Protein AF-A0A9E4E349-F1 (afdb_monomer_lite)

Foldseek 3Di:
DPDPVVVVVVVVVVVVPPPPDDDDPPDDPPDPPPAPDFDKDFQQDWDFDDDPQKTWTWHADPVQQKIKIKIFRQDQAKFWFKWKKKAFPVRDIWDRDGGDIAHHGRMDMDMTHDPDPPGGIMGMDTDTDDPPDPPDDDDDDDDDDDDDDDDDDDDDDDDDDDDDDDD

Secondary structure (DSSP, 8-state):
--SSHHHHHHHHHHTSTTS-S------------TTT-PPPEETT-EEEEEETTEEEEEEEETTTTEEEEEEEE-SSSPEEEEEEEEEETTS-EE-PPPPEEE-TT-EEEEEEE-S----SEEEEEEE----S-----------------------------------

pLDDT: mean 72.98, std 25.31, range [34.31, 98.62]

Structure (mmCIF, N/CA/C/O backbone):
data_AF-A0A9E4E349-F1
#
_entry.id   AF-A0A9E4E349-F1
#
loop_
_atom_site.group_PDB
_atom_site.id
_atom_site.type_symbol
_atom_site.label_atom_id
_atom_site.label_alt_id
_atom_site.label_comp_id
_atom_site.label_asym_id
_atom_site.label_entity_id
_atom_site.label_seq_id
_atom_site.pdbx_PDB_ins_code
_atom_site.Cartn_x
_atom_site.Cartn_y
_atom_site.Cartn_z
_atom_site.occupancy
_atom_site.B_iso_or_equiv
_atom_site.auth_seq_id
_atom_site.auth_comp_id
_atom_site.auth_asym_id
_atom_site.auth_atom_id
_atom_site.pdbx_PDB_model_num
ATOM 1 N N . MET A 1 1 ? -17.441 -41.880 -42.938 1.00 59.50 1 MET A N 1
ATOM 2 C CA . MET A 1 1 ? -17.458 -41.906 -41.460 1.00 59.50 1 MET A CA 1
ATOM 3 C C . MET A 1 1 ? -16.145 -42.489 -40.947 1.00 59.50 1 MET A C 1
ATOM 5 O O . MET A 1 1 ? -16.162 -43.636 -40.558 1.00 59.50 1 MET A O 1
ATOM 9 N N . ASN A 1 2 ? -15.014 -41.772 -41.029 1.00 54.75 2 ASN A N 1
ATOM 10 C CA . ASN A 1 2 ? -13.711 -42.240 -40.495 1.00 54.75 2 ASN A CA 1
ATOM 11 C C . ASN A 1 2 ? -12.658 -41.114 -40.339 1.00 54.75 2 ASN A C 1
ATOM 13 O O . ASN A 1 2 ? -11.475 -41.395 -40.225 1.00 54.75 2 ASN A O 1
ATOM 17 N N . TYR A 1 3 ? -13.061 -39.836 -40.323 1.00 53.69 3 TYR A N 1
ATOM 18 C CA . TYR A 1 3 ? -12.126 -38.707 -40.143 1.00 53.69 3 TYR A CA 1
ATOM 19 C C . TYR A 1 3 ? -12.378 -37.887 -38.870 1.00 53.69 3 TYR A C 1
ATOM 21 O O . TYR A 1 3 ? -11.576 -37.028 -38.527 1.00 53.69 3 TYR A O 1
ATOM 29 N N . ILE A 1 4 ? -13.450 -38.183 -38.127 1.00 56.84 4 ILE A N 1
ATOM 30 C CA . ILE A 1 4 ? -13.782 -37.472 -36.882 1.00 56.84 4 ILE A CA 1
ATOM 31 C C . ILE A 1 4 ? -13.048 -38.093 -35.678 1.00 56.84 4 ILE A C 1
ATOM 33 O O . ILE A 1 4 ? -12.629 -37.371 -34.782 1.00 56.84 4 ILE A O 1
ATOM 37 N N . TYR A 1 5 ? -12.762 -39.400 -35.687 1.00 50.88 5 TYR A N 1
ATOM 38 C CA . TYR A 1 5 ? -12.051 -40.066 -34.583 1.00 50.88 5 TYR A CA 1
ATOM 39 C C . TYR A 1 5 ? -10.544 -39.766 -34.519 1.00 50.88 5 TYR A C 1
ATOM 41 O O . TYR A 1 5 ? -9.943 -39.900 -33.457 1.00 50.88 5 TYR A O 1
ATOM 49 N N . SER A 1 6 ? -9.930 -39.312 -35.618 1.00 49.53 6 SER A N 1
ATOM 50 C CA . SER A 1 6 ? -8.485 -39.034 -35.647 1.00 49.53 6 SER A CA 1
ATOM 51 C C . SER A 1 6 ? -8.110 -37.669 -35.056 1.00 49.53 6 SER A C 1
ATOM 53 O O . SER A 1 6 ? -6.955 -37.472 -34.693 1.00 49.53 6 SER A O 1
ATOM 55 N N . ILE A 1 7 ? -9.065 -36.738 -34.935 1.00 53.09 7 ILE A N 1
ATOM 56 C CA . ILE A 1 7 ? -8.837 -35.408 -34.340 1.00 53.09 7 ILE A CA 1
ATOM 57 C C . ILE A 1 7 ? -9.019 -35.465 -32.814 1.00 53.09 7 ILE A C 1
ATOM 59 O O . ILE A 1 7 ? -8.245 -34.860 -32.075 1.00 53.09 7 ILE A O 1
ATOM 63 N N . PHE A 1 8 ? -9.960 -36.276 -32.316 1.00 49.56 8 PHE A N 1
ATOM 64 C CA . PHE A 1 8 ? -10.158 -36.460 -30.873 1.00 49.56 8 PHE A CA 1
ATOM 65 C C . PHE A 1 8 ? -9.034 -37.262 -30.194 1.00 49.56 8 PHE A C 1
ATOM 67 O O . PHE A 1 8 ? -8.722 -36.998 -29.035 1.00 49.56 8 PHE A O 1
ATOM 74 N N . ALA A 1 9 ? -8.363 -38.176 -30.904 1.00 50.34 9 ALA A N 1
ATOM 75 C CA . ALA A 1 9 ? -7.224 -38.916 -30.353 1.00 50.34 9 ALA A CA 1
ATOM 76 C C . ALA A 1 9 ? -5.979 -38.032 -30.118 1.00 50.34 9 ALA A C 1
ATOM 78 O O . ALA A 1 9 ? -5.225 -38.279 -29.181 1.00 50.34 9 ALA A O 1
ATOM 79 N N . ALA A 1 10 ? -5.782 -36.971 -30.910 1.00 49.66 10 ALA A N 1
ATOM 80 C CA . ALA A 1 10 ? -4.657 -36.048 -30.735 1.00 49.66 10 ALA A CA 1
ATOM 81 C C . ALA A 1 10 ? -4.868 -35.065 -29.565 1.00 49.66 10 ALA A C 1
ATOM 83 O O . ALA A 1 10 ? -3.914 -34.711 -28.876 1.00 49.66 10 ALA A O 1
ATOM 84 N N . ILE A 1 11 ? -6.117 -34.666 -29.296 1.00 52.84 11 ILE A N 1
ATOM 85 C CA . ILE A 1 11 ? -6.453 -33.708 -28.228 1.00 52.84 11 ILE A CA 1
ATOM 86 C C . ILE A 1 11 ? -6.394 -34.363 -26.834 1.00 52.84 11 ILE A C 1
ATOM 88 O O . ILE A 1 11 ? -6.004 -33.713 -25.868 1.00 52.84 11 ILE A O 1
ATOM 92 N N . VAL A 1 12 ? -6.685 -35.665 -26.717 1.00 50.91 12 VAL A N 1
ATOM 93 C CA . VAL A 1 12 ? -6.587 -36.393 -25.434 1.00 50.91 12 VAL A CA 1
ATOM 94 C C . VAL A 1 12 ? -5.132 -36.712 -25.052 1.00 50.91 12 VAL A C 1
ATOM 96 O O . VAL A 1 12 ? -4.795 -36.700 -23.871 1.00 50.91 12 VAL A O 1
ATOM 99 N N . VAL A 1 13 ? -4.233 -36.919 -26.022 1.00 51.66 13 VAL A N 1
ATOM 100 C CA . VAL A 1 13 ? -2.802 -37.174 -25.747 1.00 51.66 13 VAL A CA 1
ATOM 101 C C . VAL A 1 13 ? -2.050 -35.892 -25.352 1.00 51.66 13 VAL A C 1
ATOM 103 O O . VAL A 1 13 ? -1.109 -35.957 -24.563 1.00 51.66 13 VAL A O 1
ATOM 106 N N . LEU A 1 14 ? -2.501 -34.715 -25.801 1.00 45.09 14 LEU A N 1
ATOM 107 C CA . LEU A 1 14 ? -1.894 -33.426 -25.434 1.00 45.09 14 LEU A CA 1
ATOM 108 C C . LEU A 1 14 ? -2.291 -32.944 -24.020 1.00 45.09 14 LEU A C 1
ATOM 110 O O . LEU A 1 14 ? -1.607 -32.101 -23.450 1.00 45.09 14 LEU A O 1
ATOM 114 N N . LEU A 1 15 ? -3.331 -33.530 -23.411 1.00 49.50 15 LEU A N 1
ATOM 115 C CA . LEU A 1 15 ? -3.757 -33.237 -22.032 1.00 49.50 15 LEU A CA 1
ATOM 116 C C . LEU A 1 15 ? -3.134 -34.155 -20.960 1.00 49.50 15 LEU A C 1
ATOM 118 O O . LEU A 1 15 ? -3.287 -33.881 -19.774 1.00 49.50 15 LEU A O 1
ATOM 12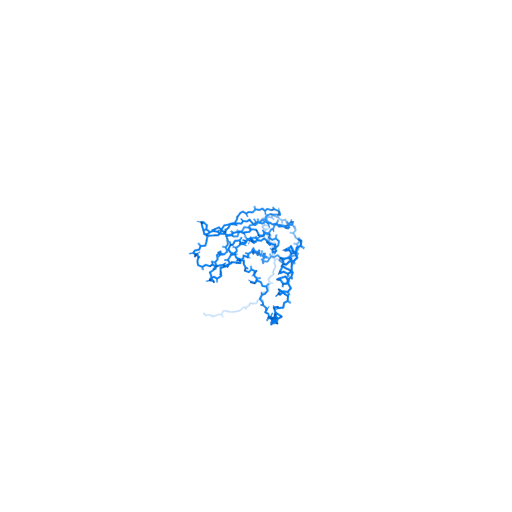2 N N . ILE A 1 16 ? -2.394 -35.208 -21.334 1.00 50.91 16 ILE A N 1
ATOM 123 C CA . ILE A 1 16 ? -1.782 -36.160 -20.377 1.00 50.91 16 ILE A CA 1
ATOM 124 C C . ILE A 1 16 ? -0.283 -35.869 -20.117 1.00 50.91 16 ILE A C 1
ATOM 126 O O . ILE A 1 16 ? 0.295 -36.393 -19.169 1.00 50.91 16 ILE A O 1
ATOM 130 N N . ILE A 1 17 ? 0.353 -34.963 -20.872 1.00 51.03 17 ILE A N 1
ATOM 131 C CA . ILE A 1 17 ? 1.796 -34.646 -20.740 1.00 51.03 17 ILE A CA 1
ATOM 132 C C . ILE A 1 17 ? 2.075 -33.440 -19.800 1.00 51.03 17 ILE A C 1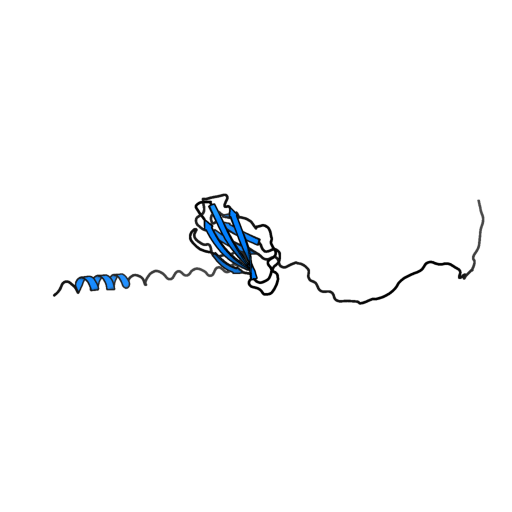
ATOM 134 O O . ILE A 1 17 ? 3.222 -33.064 -19.596 1.00 51.03 17 ILE A O 1
ATOM 138 N N . VAL A 1 18 ? 1.064 -32.862 -19.134 1.00 47.56 18 VAL A N 1
ATOM 139 C CA . VAL A 1 18 ? 1.242 -31.695 -18.225 1.00 47.56 18 VAL A CA 1
ATOM 140 C C . VAL A 1 18 ? 1.331 -32.078 -16.731 1.00 47.56 18 VAL A C 1
ATOM 142 O O . VAL A 1 18 ? 1.381 -31.210 -15.871 1.00 47.56 18 VAL A O 1
ATOM 145 N N . ILE A 1 19 ? 1.402 -33.369 -16.376 1.00 55.22 19 ILE A N 1
ATOM 146 C CA . ILE A 1 19 ? 1.429 -33.811 -14.957 1.00 55.22 19 ILE A CA 1
ATOM 147 C C . ILE A 1 19 ? 2.742 -34.508 -14.559 1.00 55.22 19 ILE A C 1
ATOM 149 O O . ILE A 1 19 ? 2.810 -35.203 -13.549 1.00 55.22 19 ILE A O 1
ATOM 153 N N . ILE A 1 20 ? 3.816 -34.342 -15.336 1.00 58.38 20 ILE A N 1
ATOM 154 C CA . ILE A 1 20 ? 5.144 -34.874 -14.987 1.00 58.38 20 ILE A CA 1
ATOM 155 C C . ILE A 1 20 ? 6.185 -33.783 -15.238 1.00 58.38 20 ILE A C 1
ATOM 157 O O . ILE A 1 20 ? 6.915 -33.787 -16.223 1.00 58.38 20 ILE A O 1
ATOM 161 N N . GLY A 1 21 ? 6.209 -32.810 -14.328 1.00 41.97 21 GLY A N 1
ATOM 162 C CA . GLY A 1 21 ? 7.126 -31.676 -14.347 1.00 41.97 21 GLY A CA 1
ATOM 163 C C . GLY A 1 21 ? 7.557 -31.284 -12.938 1.00 41.97 21 GLY A C 1
ATOM 164 O O . GLY A 1 21 ? 7.139 -30.258 -12.427 1.00 41.97 21 GLY A O 1
ATOM 165 N N . CYS A 1 22 ? 8.411 -32.122 -12.347 1.00 39.31 22 CYS A N 1
ATOM 166 C CA . CYS A 1 22 ? 9.331 -31.827 -11.245 1.00 39.31 22 CYS A CA 1
ATOM 167 C C . CYS A 1 22 ? 8.745 -31.341 -9.906 1.00 39.31 22 CYS A C 1
ATOM 169 O O . CYS A 1 22 ? 8.583 -30.149 -9.657 1.00 39.31 22 CYS A O 1
ATOM 171 N N . SER A 1 23 ? 8.662 -32.284 -8.963 1.00 52.22 23 SER A N 1
ATOM 172 C CA . SER A 1 23 ? 8.920 -32.041 -7.543 1.00 52.22 23 SER A CA 1
ATOM 173 C C . SER A 1 23 ? 10.234 -31.268 -7.379 1.00 52.22 23 SER A C 1
ATOM 175 O O . SER A 1 23 ? 11.321 -31.839 -7.465 1.00 52.22 23 SER A O 1
ATOM 177 N N . ARG A 1 24 ? 10.148 -29.957 -7.150 1.00 41.72 24 ARG A N 1
ATOM 178 C CA . ARG A 1 24 ? 11.251 -29.193 -6.574 1.00 41.72 24 ARG A CA 1
ATOM 179 C C . ARG A 1 24 ? 11.024 -29.144 -5.074 1.00 41.72 24 ARG A C 1
ATOM 181 O O . ARG A 1 24 ? 10.147 -28.437 -4.592 1.00 41.72 24 ARG A O 1
ATOM 188 N N . THR A 1 25 ? 11.839 -29.908 -4.355 1.00 48.53 25 THR A N 1
ATOM 189 C CA . THR A 1 25 ? 12.214 -29.623 -2.972 1.00 48.53 25 THR A CA 1
ATOM 190 C C . THR A 1 25 ? 12.759 -28.196 -2.931 1.00 48.53 25 THR A C 1
ATOM 192 O O . THR A 1 25 ? 13.943 -27.963 -3.167 1.00 48.53 25 THR A O 1
ATOM 195 N N . ALA A 1 26 ? 11.881 -27.227 -2.688 1.00 45.78 26 ALA A N 1
ATOM 196 C CA . ALA A 1 26 ? 12.276 -25.907 -2.241 1.00 45.78 26 ALA A CA 1
ATOM 197 C C . ALA A 1 26 ? 12.488 -26.014 -0.731 1.00 45.78 26 ALA A C 1
ATOM 199 O O . ALA A 1 26 ? 11.555 -26.105 0.062 1.00 45.78 26 ALA A O 1
ATOM 200 N N . LYS A 1 27 ? 13.770 -26.146 -0.399 1.00 38.66 27 LYS A N 1
ATOM 201 C CA . LYS A 1 27 ? 14.415 -25.859 0.877 1.00 38.66 27 LYS A CA 1
ATOM 202 C C . LYS A 1 27 ? 13.545 -24.967 1.774 1.00 38.66 27 LYS A C 1
ATOM 204 O O . LYS A 1 27 ? 13.265 -23.827 1.423 1.00 38.66 27 LYS A O 1
ATOM 209 N N . GLN A 1 28 ? 13.156 -25.504 2.927 1.00 41.62 28 GLN A N 1
ATOM 210 C CA . GLN A 1 28 ? 12.605 -24.743 4.040 1.00 41.62 28 GLN A CA 1
ATOM 211 C C . GLN A 1 28 ? 13.645 -23.685 4.432 1.00 41.62 28 GLN A C 1
ATOM 213 O O . GLN A 1 28 ? 14.652 -24.002 5.066 1.00 41.62 28 GLN A O 1
ATOM 218 N N . ALA A 1 29 ? 13.445 -22.452 3.971 1.00 40.53 29 ALA A N 1
ATOM 219 C CA . ALA A 1 29 ? 14.110 -21.291 4.527 1.00 40.53 29 ALA A CA 1
ATOM 220 C C . ALA A 1 29 ? 13.493 -21.070 5.910 1.00 40.53 29 ALA A C 1
ATOM 222 O O . ALA A 1 29 ? 12.340 -20.671 6.050 1.00 40.53 29 ALA A O 1
ATOM 223 N N . THR A 1 30 ? 14.228 -21.457 6.944 1.00 48.28 30 THR A N 1
ATOM 224 C CA . THR A 1 30 ? 14.057 -20.885 8.274 1.00 48.28 30 THR A CA 1
ATOM 225 C C . THR A 1 30 ? 14.593 -19.464 8.203 1.00 48.28 30 THR A C 1
ATOM 227 O O . THR A 1 30 ? 15.804 -19.292 8.318 1.00 48.28 30 THR A O 1
ATOM 230 N N . ASP A 1 31 ? 13.715 -18.489 7.981 1.00 41.28 31 ASP A N 1
ATOM 231 C CA . ASP A 1 31 ? 14.059 -17.075 8.109 1.00 41.28 31 ASP A CA 1
ATOM 232 C C . ASP A 1 31 ? 13.181 -16.404 9.159 1.00 41.28 31 ASP A C 1
ATOM 234 O O . ASP A 1 31 ? 11.950 -16.457 9.122 1.00 41.28 31 ASP A O 1
ATOM 238 N N . ASN A 1 32 ? 13.851 -15.792 10.128 1.00 37.84 32 ASN A N 1
ATOM 239 C CA . ASN A 1 32 ? 13.265 -14.861 11.078 1.00 37.84 32 ASN A CA 1
ATOM 240 C C . ASN A 1 32 ? 13.095 -13.495 10.382 1.00 37.84 32 ASN A C 1
ATOM 242 O O . ASN A 1 32 ? 13.732 -12.530 10.777 1.00 37.84 32 ASN A O 1
ATOM 246 N N . GLU A 1 33 ? 12.248 -13.415 9.353 1.00 41.66 33 GLU A N 1
ATOM 247 C CA . GLU A 1 33 ? 11.945 -12.180 8.598 1.00 41.66 33 GLU A CA 1
ATOM 248 C C . GLU A 1 33 ? 10.430 -11.930 8.556 1.00 41.66 33 GLU A C 1
ATOM 250 O O . GLU A 1 33 ? 9.791 -11.829 7.509 1.00 41.66 33 GLU A O 1
ATOM 255 N N . LYS A 1 34 ? 9.794 -11.937 9.728 1.00 46.62 34 LYS A N 1
ATOM 256 C CA . LYS A 1 34 ? 8.334 -12.067 9.819 1.00 46.62 34 LYS A CA 1
ATOM 257 C C . LYS A 1 34 ? 7.548 -10.764 9.613 1.00 46.62 34 LYS A C 1
ATOM 259 O O . LYS A 1 34 ? 6.323 -10.812 9.683 1.00 46.62 34 LYS A O 1
ATOM 264 N N . GLU A 1 35 ? 8.204 -9.636 9.336 1.00 49.25 35 GLU A N 1
ATOM 265 C CA . GLU A 1 35 ? 7.518 -8.339 9.198 1.00 49.25 35 GLU A CA 1
ATOM 266 C C . GLU A 1 35 ? 7.767 -7.602 7.868 1.00 49.25 35 GLU A C 1
ATOM 268 O O . GLU A 1 35 ? 6.882 -6.854 7.439 1.00 49.25 35 GLU A O 1
ATOM 273 N N . GLU A 1 36 ? 8.859 -7.889 7.151 1.00 51.25 36 GLU A N 1
ATOM 274 C CA . GLU A 1 36 ? 9.183 -7.266 5.851 1.00 51.25 36 GLU A CA 1
ATOM 275 C C . GLU A 1 36 ? 8.745 -8.082 4.620 1.00 51.25 36 GLU A C 1
ATOM 277 O O . GLU A 1 36 ? 8.712 -7.567 3.508 1.00 51.25 36 GLU A O 1
ATOM 282 N N . SER A 1 37 ? 8.350 -9.350 4.768 1.00 55.34 37 SER A N 1
ATOM 283 C CA . SER A 1 37 ? 8.000 -10.183 3.608 1.00 55.34 37 SER A CA 1
ATOM 284 C C . SER A 1 37 ? 6.540 -9.989 3.173 1.00 55.34 37 SER A C 1
ATOM 286 O O . SER A 1 37 ? 5.652 -10.783 3.494 1.00 55.34 37 SER A O 1
ATOM 288 N N . GLY A 1 38 ? 6.259 -8.912 2.440 1.00 68.81 38 GLY A N 1
ATOM 289 C CA . GLY A 1 38 ? 5.057 -8.859 1.609 1.00 68.81 38 GLY A CA 1
ATOM 290 C C . GLY A 1 38 ? 5.246 -9.680 0.323 1.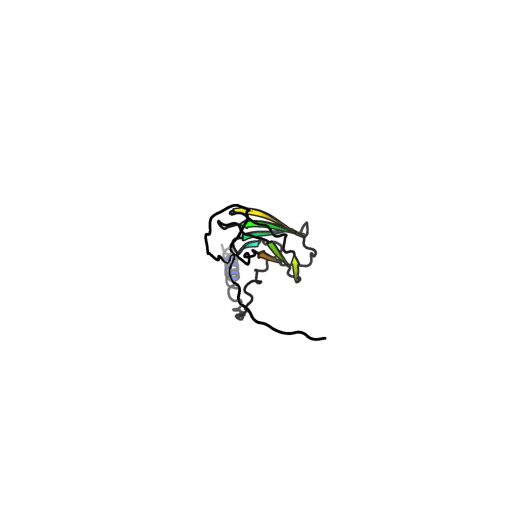00 68.81 38 GLY A C 1
ATOM 291 O O . GLY A 1 38 ? 6.362 -9.892 -0.143 1.00 68.81 38 GLY A O 1
ATOM 292 N N . THR A 1 39 ? 4.154 -10.196 -0.249 1.00 85.06 39 THR A N 1
ATOM 293 C CA . THR A 1 39 ? 4.207 -10.877 -1.555 1.00 85.06 39 THR A CA 1
ATOM 294 C C . THR A 1 39 ? 4.490 -9.853 -2.648 1.00 85.06 39 THR A C 1
ATOM 296 O O . THR A 1 39 ? 3.701 -8.923 -2.803 1.00 85.06 39 THR A O 1
ATOM 299 N N . GLU A 1 40 ? 5.571 -10.049 -3.405 1.00 93.38 40 GLU A N 1
ATOM 300 C CA . GLU A 1 40 ? 5.845 -9.251 -4.601 1.00 93.38 40 GLU A CA 1
ATOM 301 C C . GLU A 1 40 ? 4.753 -9.496 -5.651 1.00 93.38 40 GLU A C 1
ATOM 303 O O . GLU A 1 40 ? 4.424 -10.639 -5.978 1.00 93.38 40 GLU A O 1
ATOM 308 N N . LEU A 1 41 ? 4.184 -8.402 -6.147 1.00 96.00 41 LEU A N 1
ATOM 309 C CA . LEU A 1 41 ? 3.139 -8.346 -7.157 1.00 96.00 41 LEU A CA 1
ATOM 310 C C . LEU A 1 41 ? 3.713 -7.861 -8.484 1.00 96.00 41 LEU A C 1
ATOM 312 O O . LEU A 1 41 ? 4.559 -6.969 -8.513 1.00 96.00 41 LEU A O 1
ATOM 316 N N . ALA A 1 42 ? 3.193 -8.374 -9.595 1.00 96.88 42 ALA A N 1
ATOM 317 C CA . ALA A 1 42 ? 3.452 -7.808 -10.912 1.00 96.88 42 ALA A CA 1
ATOM 318 C C . ALA A 1 42 ? 2.772 -6.432 -11.079 1.00 96.88 42 ALA A C 1
ATOM 320 O O . ALA A 1 42 ? 1.804 -6.087 -10.393 1.00 96.88 42 ALA A O 1
ATOM 321 N N . LEU A 1 43 ? 3.242 -5.631 -12.041 1.00 96.56 43 LEU A N 1
ATOM 322 C CA . LEU A 1 43 ? 2.752 -4.261 -12.285 1.00 96.56 43 LEU A CA 1
ATOM 323 C C . LEU A 1 43 ? 1.236 -4.142 -12.527 1.00 96.56 43 LEU A C 1
ATOM 325 O O . LEU A 1 43 ? 0.654 -3.092 -12.272 1.00 96.56 43 LEU A O 1
ATOM 329 N N . ASN A 1 44 ? 0.601 -5.188 -13.054 1.00 95.25 44 ASN A N 1
ATOM 330 C CA . ASN A 1 44 ? -0.823 -5.204 -13.391 1.00 95.25 44 ASN A CA 1
ATOM 331 C C . ASN A 1 44 ? -1.710 -5.821 -12.299 1.00 95.25 44 ASN A C 1
ATOM 333 O O . ASN A 1 44 ? -2.922 -5.925 -12.495 1.00 95.25 44 ASN A O 1
ATOM 337 N N . GLU A 1 45 ? -1.128 -6.269 -11.190 1.00 96.62 45 GLU A N 1
ATOM 338 C CA . GLU A 1 45 ? -1.879 -6.862 -10.092 1.00 96.62 45 GLU A CA 1
ATOM 339 C C . GLU A 1 45 ? -2.453 -5.797 -9.148 1.00 96.62 45 GLU A C 1
ATOM 341 O O . GLU A 1 45 ? -2.049 -4.630 -9.132 1.00 96.62 45 GLU A O 1
ATOM 346 N N . THR A 1 46 ? -3.448 -6.216 -8.367 1.00 97.19 46 THR A N 1
ATOM 347 C CA . THR A 1 46 ? -4.050 -5.411 -7.303 1.00 97.19 46 THR A CA 1
ATOM 348 C C . THR A 1 46 ? -3.592 -5.952 -5.965 1.00 97.19 46 THR A C 1
ATOM 350 O O . THR A 1 46 ? -3.813 -7.124 -5.658 1.00 97.19 46 THR A O 1
ATOM 353 N N . TYR A 1 47 ? -3.024 -5.083 -5.138 1.00 96.56 47 TYR A N 1
ATOM 354 C CA . TYR A 1 47 ? -2.863 -5.375 -3.726 1.00 96.56 47 TYR A CA 1
ATOM 355 C C . TYR A 1 47 ? -4.212 -5.184 -3.034 1.00 96.56 47 TYR A C 1
ATOM 357 O O . TYR A 1 47 ? -4.812 -4.123 -3.159 1.00 96.56 47 TYR A O 1
ATOM 365 N N . ASP A 1 48 ? -4.687 -6.196 -2.314 1.00 96.88 48 ASP A N 1
ATOM 366 C CA . ASP A 1 48 ? -5.864 -6.117 -1.443 1.00 96.88 48 ASP A CA 1
ATOM 367 C C . ASP A 1 48 ? -5.632 -7.029 -0.236 1.00 96.88 48 ASP A C 1
ATOM 369 O O . ASP A 1 48 ? -5.779 -8.256 -0.321 1.00 96.88 48 ASP A O 1
ATOM 373 N N . LYS A 1 49 ? -5.169 -6.441 0.869 1.00 95.19 49 LYS A N 1
ATOM 374 C CA . LYS A 1 49 ? -4.871 -7.157 2.116 1.00 95.19 49 LYS A CA 1
ATOM 375 C C . LYS A 1 49 ? -5.253 -6.319 3.325 1.00 95.19 49 LYS A C 1
ATOM 377 O O . LYS A 1 49 ? -5.224 -5.093 3.279 1.00 95.19 49 LYS A O 1
ATOM 382 N N . VAL A 1 50 ? -5.561 -7.016 4.417 1.00 95.06 50 VAL A N 1
ATOM 383 C CA . VAL A 1 50 ? -5.724 -6.435 5.752 1.00 95.06 50 VAL A CA 1
ATOM 384 C C . VAL A 1 50 ? -4.494 -6.780 6.582 1.00 95.06 50 VAL A C 1
ATOM 386 O O . VAL A 1 50 ? -4.136 -7.955 6.676 1.00 95.06 50 VAL A O 1
ATOM 389 N N . ARG A 1 51 ? -3.866 -5.776 7.195 1.00 92.69 51 ARG A N 1
ATOM 390 C CA . ARG A 1 51 ? -2.757 -5.934 8.143 1.00 92.69 51 ARG A CA 1
ATOM 391 C C . ARG A 1 51 ? -2.943 -4.926 9.274 1.00 92.69 51 ARG A C 1
ATOM 393 O O . ARG A 1 51 ? -3.263 -3.774 9.011 1.00 92.69 51 ARG A O 1
ATOM 400 N N . ASN A 1 52 ? -2.801 -5.378 10.520 1.00 92.50 52 ASN A N 1
ATOM 401 C CA . ASN A 1 52 ? -2.937 -4.547 11.726 1.00 92.50 52 ASN A CA 1
ATOM 402 C C . ASN A 1 52 ? -4.221 -3.689 11.743 1.00 92.50 52 ASN A C 1
ATOM 404 O O . ASN A 1 52 ? -4.207 -2.523 12.114 1.00 92.50 52 ASN A O 1
ATOM 408 N N . GLY A 1 53 ? -5.342 -4.251 11.275 1.00 94.56 53 GLY A N 1
ATOM 409 C CA . GLY A 1 53 ? -6.628 -3.548 11.221 1.00 94.56 53 GLY A CA 1
ATOM 410 C C . GLY A 1 53 ? -6.811 -2.597 10.031 1.00 94.56 53 GLY A C 1
ATOM 411 O O . GLY A 1 53 ? -7.934 -2.154 9.797 1.00 94.56 53 GLY A O 1
ATOM 412 N N . VAL A 1 54 ? -5.779 -2.341 9.224 1.00 97.25 54 VAL A N 1
ATOM 413 C CA . VAL A 1 54 ? -5.878 -1.528 8.004 1.00 97.25 54 VAL A CA 1
ATOM 414 C C . VAL A 1 54 ? -6.027 -2.429 6.790 1.00 97.25 54 VAL A C 1
ATOM 416 O O . VAL A 1 54 ? -5.168 -3.269 6.515 1.00 97.25 54 VAL A O 1
ATOM 419 N N . ARG A 1 55 ? -7.096 -2.235 6.018 1.00 97.94 55 ARG A N 1
ATOM 420 C CA . ARG A 1 55 ? -7.187 -2.763 4.657 1.00 97.94 55 ARG A CA 1
ATOM 421 C C . ARG A 1 55 ? -6.550 -1.776 3.697 1.00 97.94 55 ARG A C 1
ATOM 423 O O . ARG A 1 55 ? -6.984 -0.631 3.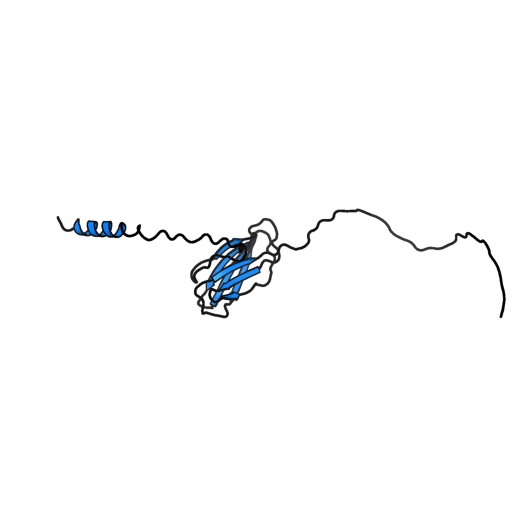633 1.00 97.94 55 ARG A O 1
ATOM 430 N N . LEU A 1 56 ? -5.580 -2.233 2.918 1.00 97.88 56 LEU A N 1
ATOM 431 C CA . LEU A 1 56 ? -5.027 -1.485 1.798 1.00 97.88 56 LEU A CA 1
ATOM 432 C C . LEU A 1 56 ? -5.480 -2.138 0.495 1.00 97.88 56 LEU A C 1
ATOM 434 O O . LEU A 1 56 ? -5.234 -3.326 0.285 1.00 97.88 56 LEU A O 1
ATOM 438 N N . ILE A 1 57 ? -6.105 -1.345 -0.375 1.00 97.94 57 ILE A N 1
ATOM 439 C CA . ILE A 1 57 ? -6.374 -1.702 -1.771 1.00 97.94 57 ILE A CA 1
ATOM 440 C C . ILE A 1 57 ? -5.545 -0.770 -2.649 1.00 97.94 57 ILE A C 1
ATOM 442 O O . ILE A 1 57 ? -5.730 0.440 -2.559 1.00 97.94 57 ILE A O 1
ATOM 446 N N . MET A 1 58 ? -4.639 -1.285 -3.479 1.00 98.06 58 MET A N 1
ATOM 447 C CA . MET A 1 58 ? -3.717 -0.459 -4.267 1.00 98.06 58 MET A CA 1
ATOM 448 C C . MET A 1 58 ? -3.395 -1.069 -5.633 1.00 98.06 58 MET A C 1
ATOM 450 O O . MET A 1 58 ? -3.283 -2.285 -5.780 1.00 98.06 58 MET A O 1
ATOM 454 N N . ASN A 1 59 ? -3.202 -0.200 -6.625 1.00 98.00 59 ASN A N 1
ATOM 455 C CA . ASN A 1 59 ? -2.766 -0.541 -7.973 1.00 98.00 59 ASN A CA 1
ATOM 456 C C . ASN A 1 59 ? -1.676 0.415 -8.457 1.00 98.00 59 ASN A C 1
ATOM 458 O O . ASN A 1 59 ? -1.704 1.613 -8.159 1.00 98.00 59 ASN A O 1
ATOM 462 N N . TYR A 1 60 ? -0.772 -0.099 -9.286 1.00 98.12 60 TYR A N 1
ATOM 463 C CA . TYR A 1 60 ? 0.152 0.725 -10.049 1.00 98.12 60 TYR A CA 1
ATOM 464 C C . TYR A 1 60 ? -0.502 1.231 -11.343 1.00 98.12 60 TYR A C 1
ATOM 466 O O . TYR A 1 60 ? -1.109 0.478 -12.103 1.00 98.12 60 TYR A O 1
ATOM 474 N N . ASN A 1 61 ? -0.375 2.530 -11.601 1.00 96.69 61 ASN A N 1
ATOM 475 C CA . ASN A 1 61 ? -0.767 3.176 -12.843 1.00 96.69 61 ASN A CA 1
ATOM 476 C C . ASN A 1 61 ? 0.492 3.564 -13.627 1.00 96.69 61 ASN A C 1
ATOM 478 O O . ASN A 1 61 ? 1.201 4.511 -13.281 1.00 96.69 61 ASN A O 1
ATOM 482 N N . GLN A 1 62 ? 0.728 2.844 -14.721 1.00 95.44 62 GLN A N 1
ATOM 483 C CA . GLN A 1 62 ? 1.887 3.045 -15.583 1.00 95.44 62 GLN A CA 1
ATOM 484 C C . GLN A 1 62 ? 1.834 4.358 -16.385 1.00 95.44 62 GLN A C 1
ATOM 486 O O . GLN A 1 62 ? 2.884 4.911 -16.699 1.00 95.44 62 GLN A O 1
ATOM 491 N N . GLU A 1 63 ? 0.648 4.895 -16.699 1.00 95.00 63 GLU A N 1
ATOM 492 C CA . GLU A 1 63 ? 0.512 6.120 -17.509 1.00 95.00 63 GLU A CA 1
ATOM 493 C C . GLU A 1 63 ? 1.110 7.348 -16.814 1.00 95.00 63 GLU A C 1
ATOM 495 O O . GLU A 1 63 ? 1.626 8.252 -17.468 1.00 95.00 63 GLU A O 1
ATOM 500 N N . ASN A 1 64 ? 1.035 7.384 -15.482 1.00 95.75 64 ASN A N 1
ATOM 501 C CA . ASN A 1 64 ? 1.518 8.489 -14.654 1.00 95.75 64 ASN A CA 1
ATOM 502 C C . ASN A 1 64 ? 2.531 8.046 -13.588 1.00 95.75 64 ASN A C 1
ATOM 504 O O . ASN A 1 64 ? 2.805 8.811 -12.665 1.00 95.75 64 ASN A O 1
ATOM 508 N N . ASN A 1 65 ? 3.077 6.833 -13.709 1.00 97.00 65 ASN A N 1
ATOM 509 C CA . ASN A 1 65 ? 4.071 6.267 -12.798 1.00 97.00 65 ASN A CA 1
ATOM 510 C C . ASN A 1 65 ? 3.676 6.390 -11.312 1.00 97.00 65 ASN A C 1
ATOM 512 O O . ASN A 1 65 ? 4.451 6.857 -10.478 1.00 97.00 65 ASN A O 1
ATOM 516 N N . THR A 1 66 ? 2.425 6.058 -10.987 1.00 97.81 66 THR A N 1
ATOM 517 C CA . THR A 1 66 ? 1.845 6.318 -9.663 1.00 97.81 66 THR A CA 1
ATOM 518 C C . THR A 1 66 ? 1.173 5.073 -9.097 1.00 97.81 66 THR A C 1
ATOM 520 O O . THR A 1 66 ? 0.349 4.455 -9.761 1.00 97.81 66 THR A O 1
ATOM 523 N N . PHE A 1 67 ? 1.422 4.775 -7.828 1.00 98.19 67 PHE A N 1
ATOM 524 C CA . PHE A 1 67 ? 0.609 3.866 -7.028 1.00 98.19 67 PHE A CA 1
ATOM 525 C C . PHE A 1 67 ? -0.583 4.612 -6.439 1.00 98.19 67 PHE A C 1
ATOM 527 O O . PHE A 1 67 ? -0.415 5.618 -5.746 1.00 98.19 67 PHE A O 1
ATOM 534 N N . LYS A 1 68 ? -1.793 4.136 -6.726 1.00 97.69 68 LYS A N 1
ATOM 535 C CA . LYS A 1 68 ? -3.040 4.706 -6.211 1.00 97.69 68 LYS A CA 1
ATOM 536 C C . LYS A 1 68 ? -3.803 3.648 -5.446 1.00 97.69 68 LYS A C 1
ATOM 538 O O . LYS A 1 68 ? -3.923 2.517 -5.913 1.00 97.69 68 LYS A O 1
ATOM 543 N N . GLY A 1 69 ? -4.340 4.029 -4.300 1.00 97.06 69 GLY A N 1
ATOM 544 C CA . GLY A 1 69 ? -5.095 3.111 -3.473 1.00 97.06 69 GLY A CA 1
ATOM 545 C C . GLY A 1 69 ? -5.989 3.797 -2.460 1.00 97.06 69 GLY A C 1
ATOM 546 O O . GLY A 1 69 ? -6.094 5.022 -2.419 1.00 97.06 69 GLY A O 1
ATOM 547 N N . THR A 1 70 ? -6.593 2.972 -1.620 1.00 98.44 70 THR A N 1
ATOM 548 C CA . THR A 1 70 ? -7.419 3.380 -0.490 1.00 98.44 70 THR A CA 1
ATOM 549 C C . THR A 1 70 ? -7.000 2.569 0.730 1.00 98.44 70 THR A C 1
ATOM 551 O O . THR A 1 70 ? -6.849 1.347 0.643 1.00 98.44 70 THR A O 1
ATOM 554 N N . ILE A 1 71 ? -6.832 3.251 1.858 1.00 98.31 71 ILE A N 1
ATOM 555 C CA . ILE A 1 71 ? -6.733 2.638 3.183 1.00 98.31 71 ILE A CA 1
ATOM 556 C C . ILE A 1 71 ? -8.093 2.705 3.873 1.00 98.31 71 ILE A C 1
ATOM 558 O O . ILE A 1 71 ? -8.799 3.705 3.754 1.00 98.31 71 ILE A O 1
ATOM 562 N N . GLU A 1 72 ? -8.462 1.644 4.578 1.00 98.44 72 GLU A N 1
ATOM 563 C CA . GLU A 1 72 ? -9.700 1.531 5.348 1.00 98.44 72 GLU A CA 1
ATOM 564 C C . GLU A 1 72 ? -9.393 0.959 6.728 1.00 98.44 72 GLU A C 1
ATOM 566 O O . GLU A 1 72 ? -8.730 -0.073 6.841 1.00 98.44 72 GLU A O 1
ATOM 571 N N . ASN A 1 73 ? -9.909 1.598 7.774 1.00 98.25 73 ASN A N 1
ATOM 572 C CA . ASN A 1 73 ? -9.902 1.010 9.103 1.00 98.25 73 ASN A CA 1
ATOM 573 C C . ASN A 1 73 ? -11.009 -0.050 9.209 1.00 98.25 73 ASN A C 1
ATOM 575 O O . ASN A 1 73 ? -12.193 0.257 9.086 1.00 98.25 73 ASN A O 1
ATOM 579 N N . THR A 1 74 ? -10.610 -1.298 9.439 1.00 98.25 74 THR A N 1
ATOM 580 C CA . THR A 1 74 ? -11.506 -2.460 9.546 1.00 98.25 74 THR A CA 1
ATOM 581 C C . THR A 1 74 ? -11.834 -2.857 10.988 1.00 98.25 74 THR A C 1
ATOM 583 O O . THR A 1 74 ? -12.473 -3.887 11.197 1.00 98.25 74 THR A O 1
ATOM 586 N N . THR A 1 75 ? -11.397 -2.071 11.975 1.00 97.06 75 THR A N 1
ATOM 587 C CA . THR A 1 75 ? -11.654 -2.291 13.404 1.00 97.06 75 THR A CA 1
ATOM 588 C C . THR A 1 75 ? -12.764 -1.371 13.923 1.00 97.06 75 THR A C 1
ATOM 590 O O . THR A 1 75 ? -13.223 -0.459 13.230 1.00 97.06 75 THR A O 1
ATOM 593 N N . ASP A 1 76 ? -13.186 -1.604 15.167 1.00 97.62 76 ASP A N 1
ATOM 594 C CA . ASP A 1 76 ? -14.156 -0.767 15.886 1.00 97.62 76 ASP A CA 1
ATOM 595 C C . ASP A 1 76 ? -13.492 0.387 16.671 1.00 97.62 76 ASP A C 1
ATOM 597 O O . ASP A 1 76 ? -14.172 1.184 17.318 1.00 97.62 76 ASP A O 1
ATOM 601 N N . GLU A 1 77 ? -12.164 0.509 16.600 1.00 95.94 77 GLU A N 1
ATOM 602 C CA . GLU A 1 77 ? -11.369 1.513 17.315 1.00 95.94 77 GLU A CA 1
ATOM 603 C C . GLU A 1 77 ? -10.719 2.496 16.338 1.00 95.94 77 GLU A C 1
ATOM 605 O O . GLU A 1 77 ? -10.658 2.251 15.138 1.00 95.94 77 GLU A O 1
ATOM 610 N N . THR A 1 78 ? -10.233 3.640 16.824 1.00 96.69 78 THR A N 1
ATOM 611 C CA . THR A 1 78 ? -9.451 4.551 15.973 1.00 96.69 78 THR A CA 1
ATOM 612 C C . THR A 1 78 ? -8.034 4.014 15.825 1.00 96.69 78 THR A C 1
ATOM 614 O O . THR A 1 78 ? -7.339 3.870 16.826 1.00 96.69 78 THR A O 1
ATOM 617 N N . LEU A 1 79 ? -7.588 3.786 14.590 1.00 96.19 79 LEU A N 1
ATOM 618 C CA . LEU A 1 79 ? -6.194 3.457 14.300 1.00 96.19 79 LEU A CA 1
ATOM 619 C C . LEU A 1 79 ? -5.380 4.745 14.194 1.00 96.19 79 LEU A C 1
ATOM 621 O O . LEU A 1 79 ? -5.790 5.694 13.516 1.00 96.19 79 LEU A O 1
ATOM 625 N N . LYS A 1 80 ? -4.243 4.776 14.884 1.00 95.75 80 LYS A N 1
ATOM 626 C CA . LYS A 1 80 ? -3.360 5.937 14.964 1.00 95.75 80 LYS A CA 1
ATOM 627 C C . LYS A 1 80 ? -2.202 5.814 13.991 1.00 95.75 80 LYS A C 1
ATOM 629 O O . LYS A 1 80 ? -1.735 4.718 13.703 1.00 95.75 80 LYS A O 1
ATOM 634 N N . GLN A 1 81 ? -1.772 6.963 13.475 1.00 94.94 81 GLN A N 1
ATOM 635 C CA . GLN A 1 81 ? -0.547 7.095 12.682 1.00 94.94 81 GLN A CA 1
ATOM 636 C C . GLN A 1 81 ? -0.421 6.101 11.508 1.00 94.94 81 GLN A C 1
ATOM 638 O O . GLN A 1 81 ? 0.667 5.623 11.193 1.00 94.94 81 GLN A O 1
ATOM 643 N N . VAL A 1 82 ? -1.529 5.811 10.823 1.00 96.19 82 VAL A N 1
ATOM 644 C CA . VAL A 1 82 ? -1.544 4.903 9.673 1.00 96.19 82 VAL A CA 1
ATOM 645 C C . VAL A 1 82 ? -0.723 5.498 8.534 1.00 96.19 82 VAL A C 1
ATOM 647 O O . VAL A 1 82 ? -0.946 6.646 8.133 1.00 96.19 82 VAL A O 1
ATOM 650 N N . ARG A 1 83 ? 0.192 4.706 7.976 1.00 96.38 83 ARG A N 1
ATOM 651 C CA . ARG A 1 83 ? 1.026 5.078 6.827 1.00 96.38 83 ARG A CA 1
ATOM 652 C C . ARG A 1 83 ? 1.163 3.921 5.846 1.00 96.38 83 ARG A C 1
ATOM 654 O O . ARG A 1 83 ? 0.906 2.770 6.183 1.00 96.38 83 ARG A O 1
ATOM 661 N N . VAL A 1 84 ? 1.521 4.239 4.607 1.00 96.19 84 VAL A N 1
ATOM 662 C CA . VAL A 1 84 ? 1.733 3.247 3.550 1.00 96.19 84 VAL A CA 1
ATOM 663 C C . VAL A 1 84 ? 3.112 3.426 2.944 1.00 96.19 84 VAL A C 1
ATOM 665 O O . VAL A 1 84 ? 3.513 4.548 2.632 1.00 96.19 84 VAL A O 1
ATOM 668 N N . GLU A 1 85 ? 3.791 2.312 2.723 1.00 95.81 85 GLU A N 1
ATOM 669 C CA . GLU A 1 85 ? 5.055 2.226 2.006 1.00 95.81 85 GLU A CA 1
ATOM 670 C C . GLU A 1 85 ? 4.948 1.229 0.845 1.00 95.81 85 GLU A C 1
ATOM 672 O O . GLU A 1 85 ? 4.187 0.257 0.903 1.00 95.81 85 GLU A O 1
ATOM 677 N N . VAL A 1 86 ? 5.689 1.489 -0.235 1.00 96.38 86 VAL A N 1
ATOM 678 C CA . VAL A 1 86 ? 5.808 0.587 -1.386 1.00 96.38 86 VAL A CA 1
ATOM 679 C C . VAL A 1 86 ? 7.276 0.307 -1.681 1.00 96.38 86 VAL A C 1
ATOM 681 O O . VAL A 1 86 ? 8.052 1.229 -1.920 1.00 96.38 86 VAL A O 1
ATOM 684 N N . HIS A 1 87 ? 7.638 -0.969 -1.740 1.00 96.38 87 HIS A N 1
ATOM 685 C CA . HIS A 1 87 ? 8.955 -1.441 -2.164 1.00 96.38 87 HIS A CA 1
ATOM 686 C C . HIS A 1 87 ? 8.898 -1.840 -3.634 1.00 96.38 87 HIS A C 1
ATOM 688 O O . HIS A 1 87 ? 7.967 -2.521 -4.062 1.00 96.38 87 HIS A O 1
ATOM 694 N N . LEU A 1 88 ? 9.879 -1.417 -4.423 1.00 97.00 88 LEU A N 1
ATOM 695 C CA . LEU A 1 88 ? 9.999 -1.739 -5.844 1.00 97.00 88 LEU A CA 1
ATOM 696 C C . LEU A 1 88 ? 11.056 -2.829 -6.047 1.00 97.00 88 LEU A C 1
ATOM 698 O O . LEU A 1 88 ? 12.089 -2.832 -5.380 1.00 97.00 88 LEU A O 1
ATOM 702 N N . SER A 1 89 ? 10.868 -3.693 -7.048 1.00 96.75 89 SER A N 1
ATOM 703 C CA . SER A 1 89 ? 11.787 -4.809 -7.346 1.00 96.75 89 SER A CA 1
ATOM 704 C C . SER A 1 89 ? 13.214 -4.376 -7.738 1.00 96.75 89 SER A C 1
ATOM 706 O O . SER A 1 89 ? 14.121 -5.200 -7.826 1.00 96.75 89 SER A O 1
ATOM 708 N N . ASN A 1 90 ? 13.438 -3.079 -7.970 1.00 95.31 90 ASN A N 1
ATOM 709 C CA . ASN A 1 90 ? 14.756 -2.476 -8.192 1.00 95.31 90 ASN A CA 1
ATOM 710 C C . ASN A 1 90 ? 15.420 -1.954 -6.903 1.00 95.31 90 ASN A C 1
ATOM 712 O O . ASN A 1 90 ? 16.334 -1.131 -6.983 1.00 95.31 90 ASN A O 1
ATOM 716 N N . ALA A 1 91 ? 14.946 -2.411 -5.740 1.00 93.31 91 ALA A N 1
ATOM 717 C CA . ALA A 1 91 ? 15.405 -2.022 -4.408 1.00 93.31 91 ALA A CA 1
ATOM 718 C C . ALA A 1 91 ? 15.210 -0.531 -4.069 1.00 93.31 91 ALA A C 1
ATOM 720 O O . ALA A 1 91 ? 15.902 0.007 -3.206 1.00 93.31 91 ALA A O 1
ATOM 721 N N . LYS A 1 92 ? 14.293 0.163 -4.755 1.00 95.06 92 LYS A N 1
ATOM 722 C CA . LYS A 1 92 ? 13.850 1.503 -4.352 1.00 95.06 92 LYS A CA 1
ATOM 723 C C . LYS A 1 92 ? 12.589 1.409 -3.509 1.00 95.06 92 LYS A C 1
ATOM 725 O O . LYS A 1 92 ? 11.697 0.626 -3.813 1.00 95.06 92 LYS A O 1
ATOM 730 N N . GLU A 1 93 ? 12.482 2.298 -2.539 1.00 94.94 93 GLU A N 1
ATOM 731 C CA . GLU A 1 93 ? 11.333 2.397 -1.645 1.00 94.94 93 GLU A CA 1
ATOM 732 C C . GLU A 1 93 ? 10.615 3.730 -1.866 1.00 94.94 93 GLU A C 1
ATOM 734 O O . GLU A 1 93 ? 11.230 4.749 -2.207 1.00 94.94 93 GLU A O 1
ATOM 739 N N . LEU A 1 94 ? 9.293 3.710 -1.727 1.00 95.00 94 LEU A N 1
ATOM 740 C CA . LEU A 1 94 ? 8.421 4.869 -1.843 1.00 95.00 94 LEU A CA 1
ATOM 741 C C . LEU A 1 94 ? 7.665 5.061 -0.534 1.00 95.00 94 LEU A C 1
ATOM 743 O O . LEU A 1 94 ? 6.858 4.214 -0.152 1.00 95.00 94 LEU A O 1
ATOM 747 N N . GLY A 1 95 ? 7.847 6.230 0.072 1.00 92.62 95 GLY A N 1
ATOM 748 C CA . GLY A 1 95 ? 7.194 6.591 1.322 1.00 92.62 95 GLY A CA 1
ATOM 749 C C . GLY A 1 95 ? 8.142 6.510 2.528 1.00 92.62 95 GLY A C 1
ATOM 750 O O . GLY A 1 95 ? 9.342 6.729 2.346 1.00 92.62 95 GLY A O 1
ATOM 751 N N . PRO A 1 96 ? 7.599 6.281 3.739 1.00 93.12 96 PRO A N 1
ATOM 752 C CA . PRO A 1 96 ? 6.168 6.136 4.012 1.00 93.12 96 PRO A CA 1
ATOM 753 C C . PRO A 1 96 ? 5.368 7.413 3.699 1.00 93.12 96 PRO A C 1
ATOM 755 O O . PRO A 1 96 ? 5.913 8.513 3.578 1.00 93.12 96 PRO A O 1
ATOM 758 N N . THR A 1 97 ? 4.053 7.284 3.534 1.00 95.00 97 THR A N 1
ATOM 759 C CA . THR A 1 97 ? 3.153 8.443 3.419 1.00 95.00 97 THR A CA 1
ATOM 760 C C . THR A 1 97 ? 3.125 9.266 4.707 1.00 95.00 97 THR A C 1
ATOM 762 O O . THR A 1 97 ? 3.536 8.800 5.766 1.00 95.00 97 THR A O 1
ATOM 765 N N . LEU A 1 98 ? 2.561 10.478 4.645 1.00 93.25 98 LEU A N 1
ATOM 766 C CA . LEU A 1 98 ? 2.207 11.206 5.865 1.00 93.25 98 LEU A CA 1
ATOM 767 C C . LEU A 1 98 ? 1.268 10.352 6.724 1.00 93.25 98 LEU A C 1
ATOM 769 O O . LEU A 1 98 ? 0.288 9.810 6.207 1.00 93.25 98 LEU A O 1
ATOM 773 N N . SER A 1 99 ? 1.574 10.261 8.016 1.00 95.06 99 SER A N 1
ATOM 774 C CA . SER A 1 99 ? 0.765 9.524 8.981 1.00 95.06 99 SER A CA 1
ATOM 775 C C . SER A 1 99 ? -0.617 10.154 9.128 1.00 95.06 99 SER A C 1
ATOM 777 O O . SER A 1 99 ? -0.751 11.378 9.230 1.00 95.06 99 SER A O 1
ATOM 779 N N . VAL A 1 100 ? -1.651 9.316 9.164 1.00 95.94 100 VAL A N 1
ATOM 780 C CA . VAL A 1 100 ? -3.036 9.747 9.368 1.00 95.94 100 VAL A CA 1
ATOM 781 C C . VAL A 1 100 ? -3.738 8.865 10.387 1.00 95.94 100 VAL A C 1
ATOM 783 O O . VAL A 1 100 ? -3.593 7.649 10.382 1.00 95.94 100 VAL A O 1
ATOM 786 N N . ASP A 1 101 ? -4.570 9.474 11.220 1.00 97.00 101 ASP A N 1
ATOM 787 C CA . ASP A 1 101 ? -5.517 8.712 12.027 1.00 97.00 101 ASP A CA 1
ATOM 788 C C . ASP A 1 101 ? -6.713 8.297 11.162 1.00 97.00 101 ASP A C 1
ATOM 790 O O . ASP A 1 101 ? -7.164 9.063 10.293 1.00 97.00 101 ASP A O 1
ATOM 794 N N . LEU A 1 102 ? -7.230 7.096 11.415 1.00 97.44 102 LEU A N 1
ATOM 795 C CA . LEU A 1 102 ? -8.450 6.576 10.809 1.00 97.44 102 LEU A CA 1
ATOM 796 C C . LEU A 1 102 ? -9.441 6.180 11.902 1.00 97.44 102 LEU A C 1
ATOM 798 O O . LEU A 1 102 ? -9.200 5.236 12.657 1.00 97.44 102 LEU A O 1
ATOM 802 N N . ALA A 1 103 ? -10.585 6.856 11.968 1.00 98.12 103 ALA A N 1
ATOM 803 C CA . ALA A 1 103 ? -11.715 6.395 12.768 1.00 98.12 103 ALA A CA 1
ATOM 804 C C . ALA A 1 103 ? -12.225 5.031 12.262 1.00 98.12 103 ALA A C 1
ATOM 806 O O . ALA A 1 103 ? -11.926 4.627 11.137 1.00 98.12 103 ALA A O 1
ATOM 807 N N . SER A 1 104 ? -13.001 4.316 13.080 1.00 98.19 104 SER A N 1
ATOM 808 C CA . SER A 1 104 ? -13.597 3.029 12.686 1.00 98.19 104 SER A CA 1
ATOM 809 C C . SER A 1 104 ? -14.373 3.151 11.367 1.00 98.19 104 SER A C 1
ATOM 811 O O . SER A 1 104 ? -15.197 4.056 11.197 1.00 98.19 104 SER A O 1
ATOM 813 N N . GLY A 1 105 ? -14.075 2.267 10.410 1.00 98.06 105 GLY A N 1
ATOM 814 C CA . GLY A 1 105 ? -14.681 2.261 9.075 1.00 98.06 105 GLY A CA 1
ATOM 815 C C . GLY A 1 105 ? -14.264 3.416 8.154 1.00 98.06 105 GLY A C 1
ATOM 816 O O . GLY A 1 105 ? -14.728 3.475 7.012 1.00 98.06 105 GLY A O 1
ATOM 817 N N . GLU A 1 106 ? -13.420 4.348 8.611 1.00 98.62 106 GLU A N 1
ATOM 818 C CA . GLU A 1 106 ? -12.972 5.479 7.800 1.00 98.62 106 GLU A CA 1
ATOM 819 C C . GLU A 1 106 ? -12.095 5.001 6.641 1.00 98.62 106 GLU A C 1
ATOM 821 O O . GLU A 1 106 ? -11.247 4.118 6.800 1.00 98.62 106 GLU A O 1
ATOM 826 N N . LYS A 1 107 ? -12.291 5.622 5.471 1.00 98.44 107 LYS A N 1
ATOM 827 C CA . LYS A 1 107 ? -11.500 5.383 4.264 1.00 98.44 107 LYS A CA 1
ATOM 828 C C . LYS A 1 107 ? -10.773 6.647 3.842 1.00 98.44 107 LYS A C 1
ATOM 830 O O . LYS A 1 107 ? -11.372 7.723 3.841 1.00 98.44 107 LYS A O 1
ATOM 835 N N . LYS A 1 108 ? -9.517 6.510 3.422 1.00 98.38 108 LYS A N 1
ATOM 836 C CA . LYS A 1 108 ? -8.734 7.599 2.824 1.00 98.38 108 LYS A CA 1
ATOM 837 C C . LYS A 1 108 ? -8.019 7.130 1.574 1.00 98.38 108 LYS A C 1
ATOM 839 O O . LYS A 1 108 ? -7.512 6.012 1.520 1.00 98.38 108 LYS A O 1
ATOM 844 N N . ASP A 1 109 ? -7.964 8.012 0.587 1.00 98.12 109 ASP A N 1
ATOM 845 C CA . ASP A 1 109 ? -7.168 7.781 -0.608 1.00 98.12 109 ASP A CA 1
ATOM 846 C C . ASP A 1 109 ? -5.686 7.968 -0.294 1.00 98.12 109 ASP A C 1
ATOM 848 O O . ASP A 1 109 ? -5.291 8.851 0.470 1.00 98.12 109 ASP A O 1
ATOM 852 N N . VAL A 1 110 ? -4.866 7.137 -0.925 1.00 97.31 110 VAL A N 1
ATOM 853 C CA . VAL A 1 110 ? -3.415 7.178 -0.818 1.00 97.31 110 VAL A CA 1
ATOM 854 C C . VAL A 1 110 ? -2.788 7.185 -2.205 1.00 97.31 110 VAL A C 1
ATOM 856 O O . VAL A 1 110 ? -3.248 6.511 -3.133 1.00 97.31 110 VAL A O 1
ATOM 859 N N . GLN A 1 111 ? -1.730 7.978 -2.351 1.00 97.12 111 GLN A N 1
ATOM 860 C CA . GLN A 1 111 ? -1.002 8.121 -3.600 1.00 97.12 111 GLN A CA 1
ATOM 861 C C . GLN A 1 111 ? 0.502 8.209 -3.338 1.00 97.12 111 GLN A C 1
ATOM 863 O O . GLN A 1 111 ? 0.947 9.032 -2.542 1.00 97.12 111 GLN A O 1
ATOM 868 N N . LEU A 1 112 ? 1.278 7.406 -4.065 1.00 97.62 112 LEU A N 1
ATOM 869 C CA . LEU A 1 112 ? 2.740 7.457 -4.085 1.00 97.62 112 LEU A CA 1
ATOM 870 C C . LEU A 1 112 ? 3.212 7.535 -5.540 1.00 97.62 112 LEU A C 1
ATOM 872 O O . LEU A 1 112 ? 2.791 6.743 -6.381 1.00 97.62 112 LEU A O 1
ATOM 876 N N . ILE A 1 113 ? 4.067 8.506 -5.853 1.00 97.00 113 ILE A N 1
ATOM 877 C CA . ILE A 1 113 ? 4.630 8.677 -7.199 1.00 97.00 113 ILE A CA 1
ATOM 878 C C . ILE A 1 113 ? 5.984 7.974 -7.235 1.00 97.00 113 ILE A C 1
ATOM 880 O O . ILE A 1 113 ? 6.869 8.290 -6.439 1.00 97.00 113 ILE A O 1
ATOM 884 N N . ALA A 1 114 ? 6.161 7.042 -8.167 1.00 95.69 114 ALA A N 1
ATOM 885 C CA . ALA A 1 114 ? 7.442 6.388 -8.358 1.00 95.69 114 ALA A CA 1
ATOM 886 C C . ALA A 1 114 ? 8.440 7.347 -9.027 1.00 95.69 114 ALA A C 1
ATOM 888 O O . ALA A 1 114 ? 8.116 8.104 -9.944 1.00 95.69 114 ALA A O 1
ATOM 889 N N . THR A 1 115 ? 9.692 7.305 -8.575 1.00 91.81 115 THR A N 1
ATOM 890 C CA . THR A 1 115 ? 10.793 8.117 -9.131 1.00 91.81 115 THR A CA 1
ATOM 891 C C . THR A 1 115 ? 11.581 7.382 -10.219 1.00 91.81 115 THR A C 1
ATOM 893 O O . THR A 1 115 ? 12.467 7.950 -10.853 1.00 91.81 115 THR A O 1
ATOM 896 N N . SER A 1 116 ? 11.271 6.103 -10.4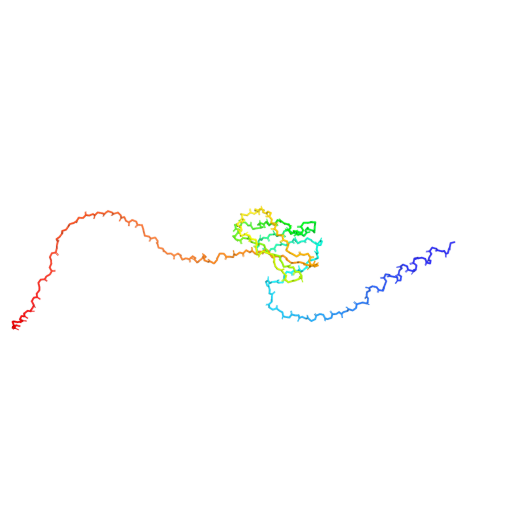25 1.00 92.25 116 SER A N 1
ATOM 897 C CA . SER A 1 116 ? 11.855 5.202 -11.418 1.00 92.25 116 SER A CA 1
ATOM 898 C C . SER A 1 116 ? 10.736 4.572 -12.230 1.00 92.25 116 SER A C 1
ATOM 900 O O . SER A 1 116 ? 9.623 4.479 -11.727 1.00 92.25 116 SER A O 1
ATOM 902 N N . THR A 1 117 ? 11.038 4.105 -13.437 1.00 92.75 117 THR A N 1
ATOM 903 C CA . THR A 1 117 ? 10.170 3.210 -14.226 1.00 92.75 117 THR A CA 1
ATOM 904 C C . THR A 1 117 ? 10.821 1.847 -14.470 1.00 92.75 117 THR A C 1
ATOM 906 O O . THR A 1 117 ? 10.251 1.013 -15.159 1.00 92.75 117 THR A O 1
ATOM 909 N N . ASP A 1 118 ? 12.038 1.642 -13.964 1.00 95.69 118 ASP A N 1
ATOM 910 C CA . ASP A 1 118 ? 12.827 0.421 -14.147 1.00 95.69 118 ASP A CA 1
ATOM 911 C C . ASP A 1 118 ? 12.532 -0.576 -13.020 1.00 95.69 118 ASP A C 1
ATOM 913 O O . ASP A 1 118 ? 13.333 -0.720 -12.103 1.00 95.69 118 ASP A O 1
ATOM 917 N N . PHE A 1 119 ? 11.328 -1.142 -12.994 1.00 96.69 119 PHE A N 1
ATOM 918 C CA . PHE A 1 119 ? 10.915 -2.182 -12.049 1.00 96.69 119 PHE A CA 1
ATOM 919 C C . PHE A 1 119 ? 9.790 -3.014 -12.669 1.00 96.69 119 PHE A C 1
ATOM 921 O O . PHE A 1 119 ? 8.969 -2.487 -13.418 1.00 96.69 119 PHE A O 1
ATOM 928 N N . ASP A 1 120 ? 9.748 -4.299 -12.333 1.00 96.75 120 ASP A N 1
ATOM 929 C CA . ASP A 1 120 ? 8.780 -5.260 -12.880 1.00 96.75 120 ASP A CA 1
ATOM 930 C C . ASP A 1 120 ? 7.815 -5.785 -11.807 1.00 96.75 120 ASP A C 1
ATOM 932 O O . ASP A 1 120 ? 6.770 -6.360 -12.127 1.00 96.75 120 ASP A O 1
ATOM 936 N N . GLY A 1 121 ? 8.152 -5.556 -10.537 1.00 96.06 121 GLY A N 1
ATOM 937 C CA . GLY A 1 121 ? 7.359 -5.965 -9.392 1.00 96.06 121 GLY A CA 1
ATOM 938 C C . GLY A 1 121 ? 7.397 -4.951 -8.256 1.00 96.06 121 GLY A C 1
ATOM 939 O O . GLY A 1 121 ? 8.209 -4.018 -8.245 1.00 96.06 121 GLY A O 1
ATOM 940 N N . TRP A 1 122 ? 6.471 -5.114 -7.320 1.00 97.12 122 TRP A N 1
ATOM 941 C CA . TRP A 1 122 ? 6.311 -4.229 -6.174 1.00 97.12 122 TRP A CA 1
ATOM 942 C C . TRP A 1 122 ? 5.621 -4.929 -5.003 1.00 97.12 122 TRP A C 1
ATOM 944 O O . TRP A 1 122 ? 4.841 -5.861 -5.188 1.00 97.12 122 TRP A O 1
ATOM 954 N N . THR A 1 123 ? 5.855 -4.425 -3.799 1.00 96.25 123 THR A N 1
ATOM 955 C CA . THR A 1 123 ? 5.229 -4.888 -2.557 1.00 96.25 123 THR A CA 1
ATOM 956 C C . THR A 1 123 ? 4.710 -3.679 -1.786 1.00 96.25 123 THR A C 1
ATOM 958 O O . THR A 1 123 ? 5.318 -2.614 -1.848 1.00 96.25 123 THR A O 1
ATOM 961 N N . ALA A 1 124 ? 3.587 -3.808 -1.073 1.00 94.31 124 ALA A N 1
ATOM 962 C CA . ALA A 1 124 ? 3.030 -2.725 -0.262 1.00 94.31 124 ALA A CA 1
ATOM 963 C C . ALA A 1 124 ? 2.863 -3.107 1.211 1.00 94.31 124 ALA A C 1
ATOM 965 O O . ALA A 1 124 ? 2.487 -4.236 1.551 1.00 94.31 124 ALA A O 1
ATOM 966 N N . HIS A 1 125 ? 3.092 -2.112 2.063 1.00 92.06 125 HIS A N 1
ATOM 967 C CA . HIS A 1 125 ? 3.108 -2.220 3.513 1.00 92.06 125 HIS A CA 1
ATOM 968 C C . HIS A 1 125 ? 2.219 -1.123 4.104 1.00 92.06 125 HIS A C 1
ATOM 970 O O . HIS A 1 125 ? 2.628 0.036 4.151 1.00 92.06 125 HIS A O 1
ATOM 976 N N . PRO A 1 126 ? 0.978 -1.435 4.521 1.00 88.81 126 PRO A N 1
ATOM 977 C CA . PRO A 1 126 ? 0.271 -0.579 5.458 1.00 88.81 126 PRO A CA 1
ATOM 978 C C . PRO A 1 126 ? 0.851 -0.805 6.858 1.00 88.81 126 PRO A C 1
ATOM 980 O O . PRO A 1 126 ? 0.908 -1.939 7.343 1.00 88.81 126 PRO A O 1
ATOM 983 N N . GLU A 1 127 ? 1.271 0.279 7.495 1.00 87.38 127 GLU A N 1
ATOM 984 C CA . GLU A 1 127 ? 1.826 0.290 8.843 1.00 87.38 127 GLU A CA 1
ATOM 985 C C . GLU A 1 127 ? 0.910 1.077 9.777 1.00 87.38 127 GLU A C 1
ATOM 987 O O . GLU A 1 127 ? 0.290 2.069 9.384 1.00 87.38 127 GLU A O 1
ATOM 992 N N . VAL A 1 128 ? 0.831 0.607 11.016 1.00 86.06 128 VAL A N 1
ATOM 993 C CA . VAL A 1 128 ? 0.124 1.250 12.122 1.00 86.06 128 VAL A CA 1
ATOM 994 C C . VAL A 1 128 ? 1.118 1.280 13.263 1.00 86.06 128 VAL A C 1
ATOM 996 O O . VAL A 1 128 ? 1.600 0.213 13.649 1.00 86.06 128 VAL A O 1
ATOM 999 N N . ASP A 1 129 ? 1.435 2.466 13.771 1.00 80.25 129 ASP A N 1
ATOM 1000 C CA . ASP A 1 129 ? 2.191 2.542 15.015 1.00 80.25 129 ASP A CA 1
ATOM 1001 C C . ASP A 1 129 ? 1.246 2.238 16.171 1.00 80.25 129 ASP A C 1
ATOM 1003 O O . ASP A 1 129 ? 0.158 2.810 16.286 1.00 80.25 129 ASP A O 1
ATOM 1007 N N . GLU A 1 130 ? 1.672 1.330 17.037 1.00 63.28 130 GLU A N 1
ATOM 1008 C CA . GLU A 1 130 ? 1.098 1.231 18.367 1.00 63.28 130 GLU A CA 1
ATOM 1009 C C . GLU A 1 130 ? 1.658 2.414 19.161 1.00 63.28 130 GLU A C 1
ATOM 1011 O O . GLU A 1 130 ? 2.875 2.588 19.222 1.00 63.28 130 GLU A O 1
ATOM 1016 N N . ASP A 1 131 ? 0.792 3.262 19.722 1.00 50.78 131 ASP A N 1
ATOM 1017 C CA . ASP A 1 131 ? 1.237 4.318 20.631 1.00 50.78 131 ASP A CA 1
ATOM 1018 C C . ASP A 1 131 ? 2.069 3.670 21.756 1.00 50.78 131 ASP A C 1
ATOM 1020 O O . ASP A 1 131 ? 1.541 2.996 22.647 1.00 50.78 131 ASP A O 1
ATOM 1024 N N . GLU A 1 132 ? 3.387 3.876 21.733 1.00 43.66 132 GLU A N 1
ATOM 1025 C CA . GLU A 1 132 ? 4.223 3.649 22.902 1.00 43.66 132 GLU A CA 1
ATOM 1026 C C . GLU A 1 132 ? 3.704 4.602 23.995 1.00 43.66 132 GLU A C 1
ATOM 1028 O O . GLU A 1 132 ? 3.721 5.818 23.822 1.00 43.66 132 GLU A O 1
ATOM 1033 N N . HIS A 1 133 ? 3.232 4.037 25.115 1.00 39.12 133 HIS A N 1
ATOM 1034 C CA . HIS A 1 133 ? 2.746 4.700 26.342 1.00 39.12 133 HIS A CA 1
ATOM 1035 C C . HIS A 1 133 ? 1.221 4.867 26.512 1.00 39.12 133 HIS A C 1
ATOM 1037 O O . HIS A 1 133 ? 0.692 5.972 26.615 1.00 39.12 133 HIS A O 1
ATOM 1043 N N . SER A 1 134 ? 0.537 3.757 26.800 1.00 38.53 134 SER A N 1
ATOM 1044 C CA . SER A 1 134 ? -0.541 3.768 27.802 1.00 38.53 134 SER A CA 1
ATOM 1045 C C . SER A 1 134 ? -0.210 2.788 28.928 1.00 38.53 134 SER A C 1
ATOM 1047 O O . SER A 1 134 ? -0.813 1.730 29.086 1.00 38.53 134 SER A O 1
ATOM 1049 N N . HIS A 1 135 ? 0.814 3.130 29.716 1.00 39.22 135 HIS A N 1
ATOM 1050 C CA . HIS A 1 135 ? 0.923 2.582 31.062 1.00 39.22 135 HIS A CA 1
ATOM 1051 C C . HIS A 1 135 ? -0.116 3.296 31.919 1.00 39.22 135 HIS A C 1
ATOM 1053 O O . HIS A 1 135 ? 0.072 4.440 32.327 1.00 39.22 135 HIS A O 1
ATOM 1059 N N . GLY A 1 136 ? -1.233 2.614 32.153 1.00 47.56 136 GLY A N 1
ATOM 1060 C CA . GLY A 1 136 ? -2.100 2.943 33.267 1.00 47.56 136 GLY A CA 1
ATOM 1061 C C . GLY A 1 136 ? -1.317 2.784 34.565 1.00 47.56 136 GLY A C 1
ATOM 1062 O O . GLY A 1 136 ? -0.925 1.676 34.920 1.00 47.56 136 GLY A O 1
ATOM 1063 N N . GLU A 1 137 ? -1.118 3.887 35.274 1.00 40.66 137 GLU A N 1
ATOM 1064 C CA . GLU A 1 137 ? -0.980 3.855 36.723 1.00 40.66 137 GLU A CA 1
ATOM 1065 C C . GLU A 1 137 ? -2.202 4.560 37.313 1.00 40.66 137 GLU A C 1
ATOM 1067 O O . GLU A 1 137 ? -2.349 5.781 37.268 1.00 40.66 137 GLU A O 1
ATOM 1072 N N . GLU A 1 138 ? -3.122 3.742 37.827 1.00 45.25 138 GLU A N 1
ATOM 1073 C CA . GLU A 1 138 ? -3.985 4.138 38.930 1.00 45.25 138 GLU A CA 1
ATOM 1074 C C . GLU A 1 138 ? -3.096 4.613 40.083 1.00 45.25 138 GLU A C 1
ATOM 1076 O O . GLU A 1 138 ? -2.167 3.904 40.455 1.00 45.25 138 GLU A O 1
ATOM 1081 N N . HIS A 1 139 ? -3.392 5.771 40.672 1.00 43.47 139 HIS A N 1
ATOM 1082 C CA . HIS A 1 139 ? -3.594 5.902 42.118 1.00 43.47 139 HIS A CA 1
ATOM 1083 C C . HIS A 1 139 ? -3.859 7.361 42.506 1.00 43.47 139 HIS A C 1
ATOM 1085 O O . HIS A 1 139 ? -3.037 8.244 42.284 1.00 43.47 139 HIS A O 1
ATOM 1091 N N . GLY A 1 140 ? -4.963 7.560 43.227 1.00 38.69 140 GLY A N 1
ATOM 1092 C CA . GLY A 1 140 ? -5.003 8.531 44.317 1.00 38.69 140 GLY A CA 1
ATOM 1093 C C . GLY A 1 140 ? -5.793 9.798 44.042 1.00 38.69 140 GLY A C 1
ATOM 1094 O O . GLY A 1 140 ? -5.233 10.839 43.720 1.00 38.69 140 GLY A O 1
ATOM 1095 N N . GLU A 1 141 ? -7.096 9.710 44.284 1.00 46.12 141 GLU A N 1
ATOM 1096 C CA . GLU A 1 141 ? -7.921 10.825 44.743 1.00 46.12 141 GLU A CA 1
ATOM 1097 C C . GLU A 1 141 ? -7.183 11.629 45.828 1.00 46.12 141 GLU A C 1
ATOM 1099 O O . GLU A 1 141 ? -6.719 11.047 46.805 1.00 46.12 141 GLU A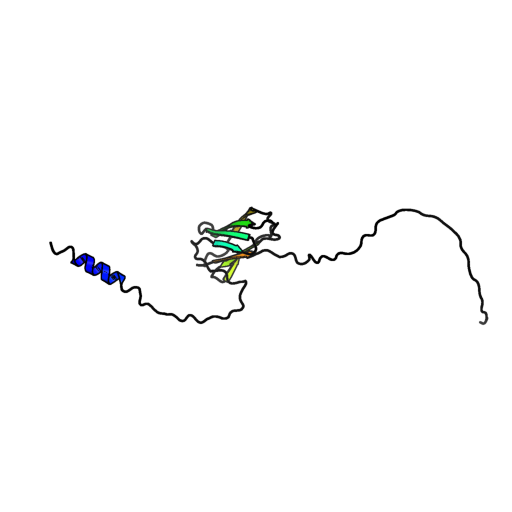 O 1
ATOM 1104 N N . HIS A 1 142 ? -7.119 12.955 45.703 1.00 40.19 142 HIS A N 1
ATOM 1105 C CA . HIS A 1 142 ? -7.200 13.829 46.870 1.00 40.19 142 HIS A CA 1
ATOM 1106 C C . HIS A 1 142 ? -7.797 15.177 46.459 1.00 40.19 142 HIS A C 1
ATOM 1108 O O . HIS A 1 142 ? -7.197 15.990 45.757 1.00 40.19 142 HIS A O 1
ATOM 1114 N N . ASP A 1 143 ? -9.045 15.312 46.877 1.00 42.75 143 ASP A N 1
ATOM 1115 C CA . ASP A 1 143 ? -9.937 16.453 46.784 1.00 42.75 143 ASP A CA 1
ATOM 1116 C C . ASP A 1 143 ? -9.555 17.539 47.810 1.00 42.75 143 ASP A C 1
ATOM 1118 O O . ASP A 1 143 ? -8.974 17.214 48.851 1.00 42.75 143 ASP A O 1
ATOM 1122 N N . SER A 1 144 ? -10.010 18.778 47.559 1.00 40.19 144 SER A N 1
ATOM 1123 C CA . SER A 1 144 ? -10.190 19.919 48.499 1.00 40.19 144 SER A CA 1
ATOM 1124 C C . SER A 1 144 ? -8.940 20.508 49.202 1.00 40.19 144 SER A C 1
ATOM 1126 O O . SER A 1 144 ? -8.040 19.783 49.593 1.00 40.19 144 SER A O 1
ATOM 1128 N N . GLU A 1 145 ? -8.746 21.803 49.486 1.00 35.09 145 GLU A N 1
ATOM 1129 C CA . GLU A 1 145 ? -9.481 23.084 49.437 1.00 35.09 145 GLU A CA 1
ATOM 1130 C C . GLU A 1 145 ? -8.413 24.183 49.736 1.00 35.09 145 GLU A C 1
ATOM 1132 O O . GLU A 1 145 ? -7.443 23.927 50.443 1.00 35.09 145 GLU A O 1
ATOM 1137 N N . HIS A 1 146 ? -8.358 25.298 49.005 1.00 36.88 146 HIS A N 1
ATOM 1138 C CA . HIS A 1 146 ? -8.819 26.650 49.381 1.00 36.88 146 HIS A CA 1
ATOM 1139 C C . HIS A 1 146 ? -8.109 27.399 50.544 1.00 36.88 146 HIS A C 1
ATOM 1141 O O . HIS A 1 146 ? -8.045 26.933 51.672 1.00 36.88 146 HIS A O 1
ATOM 1147 N N . GLU A 1 147 ? -7.708 28.636 50.204 1.00 40.41 147 GLU A N 1
ATOM 1148 C CA . GLU A 1 147 ? -7.641 29.868 51.020 1.00 40.41 147 GLU A CA 1
ATOM 1149 C C . GLU A 1 147 ? -6.562 30.113 52.099 1.00 40.41 147 GLU A C 1
ATOM 1151 O O . GLU A 1 147 ? -6.382 29.363 53.049 1.00 40.41 147 GLU A O 1
ATOM 1156 N N . GLY A 1 148 ? -5.985 31.326 52.029 1.00 34.50 148 GLY A N 1
ATOM 1157 C CA . GLY A 1 148 ? -6.008 32.237 53.182 1.00 34.50 148 GLY A CA 1
ATOM 1158 C C . GLY A 1 148 ? -4.665 32.646 53.792 1.00 34.50 148 GLY A C 1
ATOM 1159 O O . GLY A 1 148 ? -4.057 31.902 54.551 1.00 34.50 148 GLY A O 1
ATOM 1160 N N . GLU A 1 149 ? -4.254 33.891 53.536 1.00 39.44 149 GLU A N 1
ATOM 1161 C CA . GLU A 1 149 ? -3.310 34.657 54.363 1.00 39.44 149 GLU A CA 1
ATOM 1162 C C . GLU A 1 149 ? -3.834 34.830 55.805 1.00 39.44 149 GLU A C 1
ATOM 1164 O O . GLU A 1 149 ? -5.008 35.145 55.977 1.00 39.44 149 GLU A O 1
ATOM 1169 N N . HIS A 1 150 ? -2.969 34.696 56.823 1.00 37.88 150 HIS A N 1
ATOM 1170 C CA . HIS A 1 150 ? -2.685 35.707 57.868 1.00 37.88 150 HIS A CA 1
ATOM 1171 C C . HIS A 1 150 ? -1.941 35.122 59.091 1.00 37.88 150 HIS A C 1
ATOM 1173 O O . HIS A 1 150 ? -2.350 34.139 59.695 1.00 37.88 150 HIS A O 1
ATOM 1179 N N . ASP A 1 151 ? -0.861 35.823 59.442 1.00 42.41 151 ASP A N 1
ATOM 1180 C CA . ASP A 1 151 ? -0.424 36.273 60.772 1.00 42.41 151 ASP A CA 1
ATOM 1181 C C . ASP A 1 151 ? -0.444 35.386 62.042 1.00 42.41 151 ASP A C 1
ATOM 1183 O O . ASP A 1 151 ? -1.471 34.974 62.567 1.00 42.41 151 ASP A O 1
ATOM 1187 N N . GLN A 1 152 ? 0.747 35.417 62.657 1.00 42.66 152 GLN A N 1
ATOM 1188 C CA . GLN A 1 152 ? 1.053 35.660 64.076 1.00 42.66 152 GLN A CA 1
ATOM 1189 C C . GLN A 1 152 ? 1.201 34.520 65.102 1.00 42.66 152 GLN A C 1
ATOM 1191 O O . GLN A 1 152 ? 0.299 33.761 65.426 1.00 42.66 152 GLN A O 1
ATOM 1196 N N . GLU A 1 153 ? 2.386 34.618 65.724 1.00 34.31 153 GLU A N 1
ATOM 1197 C CA . GLU A 1 153 ? 2.751 34.388 67.126 1.00 34.31 153 GLU A CA 1
ATOM 1198 C C . GLU A 1 153 ? 2.700 32.975 67.722 1.00 34.31 153 GLU A C 1
ATOM 1200 O O . GLU A 1 153 ? 1.657 32.379 67.957 1.00 34.31 153 GLU A O 1
ATOM 1205 N N . GLY A 1 154 ? 3.875 32.514 68.171 1.00 38.38 154 GLY A N 1
ATOM 1206 C CA . GLY A 1 154 ? 3.958 31.362 69.065 1.00 38.38 154 GLY A CA 1
ATOM 1207 C C . GLY A 1 154 ? 5.369 30.974 69.492 1.00 38.38 154 GLY A C 1
ATOM 1208 O O . GLY A 1 154 ? 5.881 29.947 69.076 1.00 38.38 154 GLY A O 1
ATOM 1209 N N . LYS A 1 155 ? 5.986 31.803 70.341 1.00 41.59 155 LYS A N 1
ATOM 1210 C CA . LYS A 1 155 ? 7.237 31.566 71.090 1.00 41.59 155 LYS A CA 1
ATOM 1211 C C . LYS A 1 155 ? 7.377 30.148 71.673 1.00 41.59 155 LYS A C 1
ATOM 1213 O O . LYS A 1 155 ? 6.422 29.661 72.274 1.00 41.59 155 LYS A O 1
ATOM 1218 N N . LYS A 1 156 ? 8.618 29.631 71.665 1.00 41.69 156 LYS A N 1
ATOM 1219 C CA . LYS A 1 156 ? 9.380 28.909 72.729 1.00 41.69 156 LYS A CA 1
ATOM 1220 C C . LYS A 1 156 ? 10.587 28.231 72.040 1.00 41.69 156 LYS A C 1
ATOM 1222 O O . LYS A 1 156 ? 10.431 27.755 70.930 1.00 41.69 156 LYS A O 1
ATOM 1227 N N . GLU A 1 157 ? 11.820 28.199 72.537 1.00 43.97 157 GLU A N 1
ATOM 1228 C CA . GLU A 1 157 ? 12.333 28.254 73.903 1.00 43.97 157 GLU A CA 1
ATOM 1229 C C . GLU A 1 157 ? 13.811 28.703 73.900 1.00 43.97 157 GLU A C 1
ATOM 1231 O O . GLU A 1 157 ? 14.583 28.392 72.995 1.00 43.97 157 GLU A O 1
ATOM 1236 N N . HIS A 1 158 ? 14.182 29.455 74.938 1.00 36.41 158 HIS A N 1
ATOM 1237 C CA . HIS A 1 158 ? 15.557 29.693 75.384 1.00 36.41 158 HIS A CA 1
ATOM 1238 C C . HIS A 1 158 ? 16.203 28.376 75.850 1.00 36.41 158 HIS A C 1
ATOM 1240 O O . HIS A 1 158 ? 15.516 27.650 76.554 1.00 36.41 158 HIS A O 1
ATOM 1246 N N . GLU A 1 159 ? 17.514 28.166 75.629 1.00 44.88 159 GLU A N 1
ATOM 1247 C CA . GLU A 1 159 ? 18.505 27.942 76.713 1.00 44.88 159 GLU A CA 1
ATOM 1248 C C . GLU A 1 159 ? 19.984 27.834 76.228 1.00 44.88 159 GLU A C 1
ATOM 1250 O O . GLU A 1 159 ? 20.385 26.882 75.573 1.00 44.88 159 GLU A O 1
ATOM 1255 N N . ARG A 1 160 ? 20.769 28.865 76.598 1.00 39.62 160 ARG A N 1
ATOM 1256 C CA . ARG A 1 160 ? 22.189 28.970 77.049 1.00 39.62 160 ARG A CA 1
ATOM 1257 C C . ARG A 1 160 ? 23.298 27.980 76.612 1.00 39.62 160 ARG A C 1
ATOM 1259 O O . ARG A 1 160 ? 23.274 26.818 76.998 1.00 39.62 160 ARG A O 1
ATOM 1266 N N . LYS A 1 161 ? 24.425 28.550 76.140 1.00 45.50 161 LYS A N 1
ATOM 1267 C CA . LYS A 1 161 ? 25.778 28.601 76.790 1.00 45.50 161 LYS A CA 1
ATOM 1268 C C . LYS A 1 161 ? 26.761 29.334 75.850 1.00 45.50 161 LYS A C 1
ATOM 1270 O O . LYS A 1 161 ? 26.817 28.975 74.685 1.00 45.50 161 LYS A O 1
ATOM 1275 N N . SER A 1 162 ? 27.261 30.527 76.180 1.00 44.88 162 SER A N 1
ATOM 1276 C CA . SER A 1 162 ? 28.384 30.920 77.064 1.00 44.88 162 SER A CA 1
ATOM 1277 C C . SER A 1 162 ? 29.721 31.058 76.318 1.00 44.88 162 SER A C 1
ATOM 1279 O O . SER A 1 162 ? 30.127 30.120 75.643 1.00 44.88 162 SER A O 1
ATOM 1281 N N . GLU A 1 163 ? 30.354 32.226 76.535 1.00 46.62 163 GLU A N 1
ATOM 1282 C CA . GLU A 1 163 ? 31.816 32.460 76.609 1.00 46.62 163 GLU A CA 1
ATOM 1283 C C . GLU A 1 163 ? 32.589 32.368 75.269 1.00 46.62 163 GLU A C 1
ATOM 1285 O O . GLU A 1 163 ? 32.341 31.499 74.450 1.00 46.62 163 GLU A O 1
ATOM 1290 N N . ASP A 1 164 ? 33.552 33.213 74.910 1.00 50.44 164 ASP A N 1
ATOM 1291 C CA . ASP A 1 164 ? 34.266 34.283 75.598 1.00 50.44 164 ASP A CA 1
ATOM 1292 C C . ASP A 1 164 ? 35.024 35.132 74.558 1.00 50.44 164 ASP A C 1
ATOM 1294 O O . ASP A 1 164 ? 35.269 34.731 73.419 1.00 50.44 164 ASP A O 1
ATOM 1298 N N . GLU A 1 165 ? 35.386 36.326 75.007 1.00 46.78 165 GLU A N 1
ATOM 1299 C CA . GLU A 1 165 ? 36.260 37.328 74.407 1.00 46.78 165 GLU A CA 1
ATOM 1300 C C . GLU A 1 165 ? 37.637 36.780 73.971 1.00 46.78 165 GLU A C 1
ATOM 1302 O O . GLU A 1 165 ? 38.242 36.006 74.706 1.00 46.78 165 GLU A O 1
ATOM 1307 N N . HIS A 1 166 ? 38.205 37.285 72.868 1.00 43.78 166 HIS A N 1
ATOM 1308 C CA . HIS A 1 166 ? 39.452 38.078 72.875 1.00 43.78 166 HIS A CA 1
ATOM 1309 C C . HIS A 1 166 ? 40.031 38.291 71.463 1.00 43.78 166 HIS A C 1
ATOM 1311 O O . HIS A 1 166 ? 40.283 37.340 70.725 1.00 43.78 166 HIS A O 1
ATOM 1317 N N . ASN A 1 167 ? 40.380 39.565 71.246 1.00 45.75 167 ASN A N 1
ATOM 1318 C CA . ASN A 1 167 ? 41.361 40.157 70.326 1.00 45.75 167 ASN A CA 1
ATOM 1319 C C . ASN A 1 167 ? 40.937 40.501 68.891 1.00 45.75 167 ASN A C 1
ATOM 1321 O O . ASN A 1 167 ? 40.966 39.619 68.007 1.00 45.75 167 ASN A O 1
#

Radius of gyration: 36.29 Å; chains: 1; bounding box: 59×82×118 Å

Sequence (167 aa):
MNYIYSIFAAIVVLLIIVIIGCSRTAKQATDNEKEESGTELALNETYDKVRNGVRLIMNYNQENNTFKGTIENTTDETLKQVRVEVHLSNAKELGPTLSVDLASGEKKDVQLIATSTDFDGWTAHPEVDEDEHSHGEEHGEHDSEHEGEHDQEGKKEHERKSEDEHN